Protein AF-A0A4U6T2M3-F1 (afdb_monomer_lite)

Structure (mmCIF, N/CA/C/O backbone):
data_AF-A0A4U6T2M3-F1
#
_entry.id   AF-A0A4U6T2M3-F1
#
loop_
_atom_site.group_PDB
_atom_site.id
_atom_site.type_symbol
_atom_site.label_atom_id
_atom_site.label_alt_id
_atom_site.label_comp_id
_atom_site.label_asym_id
_atom_site.label_entity_id
_atom_site.label_seq_id
_atom_site.pdbx_PDB_ins_code
_atom_site.Cartn_x
_atom_site.Cartn_y
_atom_site.Cartn_z
_atom_site.occupancy
_atom_site.B_iso_or_equiv
_atom_site.auth_seq_id
_atom_site.auth_comp_id
_atom_site.auth_asym_id
_atom_site.auth_atom_id
_atom_site.pdbx_PDB_model_num
ATOM 1 N N . MET A 1 1 ? -9.685 -10.833 -12.549 1.00 40.47 1 MET A N 1
ATOM 2 C CA . MET A 1 1 ? -8.258 -10.697 -12.905 1.00 40.47 1 MET A CA 1
ATOM 3 C C . MET A 1 1 ? -7.979 -9.212 -13.026 1.00 40.47 1 MET A C 1
ATOM 5 O O . MET A 1 1 ? -8.795 -8.509 -13.599 1.00 40.47 1 MET A O 1
ATOM 9 N N . SER A 1 2 ? -6.922 -8.743 -12.383 1.00 48.56 2 SER A N 1
ATOM 10 C CA . SER A 1 2 ? -6.549 -7.335 -12.241 1.00 48.56 2 SER A CA 1
ATOM 11 C C . SER A 1 2 ? -6.273 -6.637 -13.583 1.00 48.56 2 SER A C 1
ATOM 13 O O . SER A 1 2 ? -5.222 -6.877 -14.174 1.00 48.56 2 SER A O 1
ATOM 15 N N . SER A 1 3 ? -7.198 -5.787 -14.050 1.00 56.59 3 SER A N 1
ATOM 16 C CA . SER A 1 3 ? -7.168 -5.111 -15.367 1.00 56.59 3 SER A CA 1
ATOM 17 C C . SER A 1 3 ? -6.123 -3.997 -15.500 1.00 56.59 3 SER A C 1
ATOM 19 O O . SER A 1 3 ? -5.898 -3.485 -16.590 1.00 56.59 3 SER A O 1
ATOM 21 N N . TRP A 1 4 ? -5.439 -3.630 -14.415 1.00 56.41 4 TRP A N 1
ATOM 22 C CA . TRP A 1 4 ? -4.439 -2.556 -14.409 1.00 56.41 4 TRP A CA 1
ATOM 23 C C . TRP A 1 4 ? -3.148 -2.896 -15.161 1.00 56.41 4 TRP A C 1
ATOM 25 O O . TRP A 1 4 ? -2.352 -2.007 -15.431 1.00 56.41 4 TRP A O 1
ATOM 35 N N . ARG A 1 5 ? -2.933 -4.164 -15.536 1.00 57.94 5 ARG A N 1
ATOM 36 C CA . ARG A 1 5 ? -1.796 -4.539 -16.397 1.00 57.94 5 ARG A CA 1
ATOM 37 C C . ARG A 1 5 ? -1.965 -4.070 -17.845 1.00 57.94 5 ARG A C 1
ATOM 39 O O . ARG A 1 5 ? -0.964 -3.932 -18.541 1.00 57.94 5 ARG A O 1
ATOM 46 N N . ASP A 1 6 ? -3.204 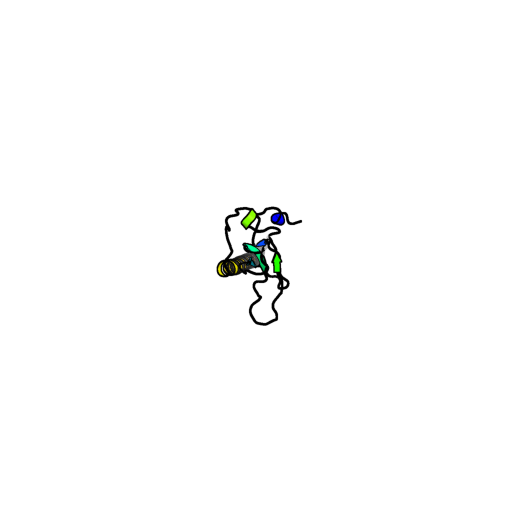-3.834 -18.278 1.00 57.38 6 ASP A N 1
ATOM 47 C CA . ASP A 1 6 ? -3.534 -3.461 -19.659 1.00 57.38 6 ASP A CA 1
ATOM 48 C C . ASP A 1 6 ? -3.666 -1.941 -19.840 1.00 57.38 6 ASP A C 1
ATOM 50 O O . ASP A 1 6 ? -3.455 -1.411 -20.933 1.00 57.38 6 ASP A O 1
ATOM 54 N N . GLU A 1 7 ? -3.943 -1.210 -18.759 1.00 56.66 7 GLU A N 1
ATOM 55 C CA . GLU A 1 7 ? -3.866 0.244 -18.750 1.00 56.66 7 GLU A CA 1
ATOM 56 C C . GLU A 1 7 ? -2.393 0.645 -18.644 1.00 56.66 7 GLU A C 1
ATOM 58 O O . GLU A 1 7 ? -1.784 0.573 -17.583 1.00 56.66 7 GLU A O 1
ATOM 63 N N . GLN A 1 8 ? -1.797 1.100 -19.747 1.00 53.00 8 GLN A N 1
ATOM 64 C CA . GLN A 1 8 ? -0.382 1.505 -19.804 1.00 53.00 8 GLN A CA 1
ATOM 65 C C . GLN A 1 8 ? -0.019 2.620 -18.789 1.00 53.00 8 GLN A C 1
ATOM 67 O O . GLN A 1 8 ? 1.152 2.794 -18.447 1.00 53.00 8 GLN A O 1
ATOM 72 N N . ASN A 1 9 ? -1.019 3.281 -18.190 1.00 57.19 9 ASN A N 1
ATOM 73 C CA . ASN A 1 9 ? -0.876 4.250 -17.095 1.00 57.19 9 ASN A CA 1
ATOM 74 C C . ASN A 1 9 ? -1.320 3.724 -15.709 1.00 57.19 9 ASN A C 1
ATOM 76 O O . ASN A 1 9 ? -1.130 4.415 -14.709 1.00 57.19 9 ASN A O 1
ATOM 80 N N . GLY A 1 10 ? -1.896 2.524 -15.628 1.00 64.94 10 GLY A N 1
ATOM 81 C CA . GLY A 1 10 ? -2.591 1.975 -14.465 1.00 64.94 10 GLY A CA 1
ATOM 82 C C . GLY A 1 10 ? -1.651 1.423 -13.400 1.00 64.94 10 GLY A C 1
ATOM 83 O O . GLY A 1 10 ? -1.554 0.217 -13.200 1.00 64.94 10 GLY A O 1
ATOM 84 N N . ILE A 1 11 ? -0.955 2.296 -12.670 1.00 73.56 11 ILE A N 1
ATOM 85 C CA . ILE A 1 11 ? -0.369 1.878 -11.390 1.00 73.56 11 ILE A CA 1
ATOM 86 C C . ILE A 1 11 ? -1.542 1.654 -10.429 1.00 73.56 11 ILE A C 1
ATOM 88 O O . ILE A 1 11 ? -2.247 2.622 -10.130 1.00 73.56 11 ILE A O 1
ATOM 92 N N . PRO A 1 12 ? -1.758 0.428 -9.914 1.00 75.88 12 PRO A N 1
ATOM 93 C CA . PRO A 1 12 ? -2.844 0.196 -8.979 1.00 75.88 12 PRO A CA 1
ATOM 94 C C . PRO A 1 12 ? -2.657 1.060 -7.724 1.00 75.88 12 PRO A C 1
ATOM 96 O O . PRO A 1 12 ? -1.516 1.289 -7.277 1.00 75.88 12 PRO A O 1
ATOM 99 N N . PRO A 1 13 ? -3.767 1.535 -7.132 1.00 77.94 13 PRO A N 1
ATOM 100 C CA . PRO A 1 13 ? -3.716 2.280 -5.888 1.00 77.94 13 PRO A CA 1
ATOM 101 C C . PRO A 1 13 ? -3.062 1.426 -4.797 1.00 77.94 13 PRO A C 1
ATOM 103 O O . PRO A 1 13 ? -3.036 0.197 -4.863 1.00 77.94 13 PRO A O 1
ATOM 106 N N . TRP A 1 14 ? -2.495 2.084 -3.784 1.00 78.56 14 TRP A N 1
ATOM 107 C CA . TRP A 1 14 ? -1.677 1.440 -2.750 1.00 78.56 14 TRP A CA 1
ATOM 108 C C . TRP A 1 14 ? -2.290 0.157 -2.166 1.00 78.56 14 TRP A C 1
ATOM 110 O O . TRP A 1 14 ? -1.616 -0.861 -2.044 1.00 78.56 14 TRP A O 1
ATOM 120 N N . ASN A 1 15 ? -3.577 0.212 -1.830 1.00 78.88 15 ASN A N 1
ATOM 121 C CA . ASN A 1 15 ? -4.355 -0.874 -1.239 1.00 78.88 15 ASN A CA 1
ATOM 122 C C . ASN A 1 15 ? -4.492 -2.109 -2.148 1.00 78.88 15 ASN A C 1
ATOM 124 O O . ASN A 1 15 ? -4.666 -3.210 -1.625 1.00 78.88 15 ASN A O 1
ATOM 128 N N . GLU A 1 16 ? -4.384 -1.938 -3.465 1.00 82.62 16 GLU A N 1
ATOM 129 C CA . GLU A 1 16 ? -4.533 -2.985 -4.486 1.00 82.62 16 GLU A CA 1
ATOM 130 C C . GLU A 1 16 ? -3.193 -3.522 -5.007 1.00 82.62 16 GLU A C 1
ATOM 132 O O . GLU A 1 16 ? -3.159 -4.447 -5.823 1.00 82.62 16 GLU A O 1
ATOM 137 N N . ARG A 1 17 ? -2.070 -2.972 -4.534 1.00 85.50 17 ARG A N 1
ATOM 138 C CA . ARG A 1 17 ? -0.738 -3.450 -4.916 1.00 85.50 17 ARG A CA 1
ATOM 139 C C . ARG A 1 17 ? -0.494 -4.886 -4.439 1.00 85.50 17 ARG A C 1
ATOM 141 O O . ARG A 1 17 ? -1.013 -5.284 -3.390 1.00 85.50 17 ARG A O 1
ATOM 148 N N . PRO A 1 18 ? 0.324 -5.669 -5.168 1.00 87.12 18 PRO A N 1
ATOM 149 C CA . PRO A 1 18 ? 0.659 -7.019 -4.746 1.00 87.12 18 PRO A CA 1
ATOM 150 C C . PRO A 1 18 ? 1.381 -6.992 -3.399 1.00 87.12 18 PRO A C 1
ATOM 152 O O . PRO A 1 18 ? 2.126 -6.059 -3.081 1.00 87.12 18 PRO A O 1
ATOM 155 N N . LYS A 1 19 ? 1.153 -8.032 -2.599 1.00 88.00 19 LYS A N 1
ATOM 156 C CA . LYS A 1 19 ? 1.867 -8.233 -1.341 1.00 88.00 19 LYS A CA 1
ATOM 157 C C . LYS A 1 19 ? 3.085 -9.107 -1.584 1.00 88.00 19 LYS A C 1
ATOM 159 O O . LYS A 1 19 ? 2.989 -10.133 -2.253 1.00 88.00 19 LYS A O 1
ATOM 164 N N . CYS A 1 20 ? 4.213 -8.716 -1.008 1.00 86.19 20 CYS A N 1
ATOM 165 C CA . CYS A 1 20 ? 5.403 -9.552 -0.993 1.00 86.19 20 CYS A CA 1
ATOM 166 C C . CYS A 1 20 ? 5.244 -10.727 -0.007 1.00 86.19 20 CYS A C 1
ATOM 168 O O . CYS A 1 20 ? 4.281 -10.794 0.761 1.00 86.19 20 CYS A O 1
ATOM 170 N N . HIS A 1 21 ? 6.232 -11.628 0.042 1.00 81.12 21 HIS A N 1
ATOM 171 C CA . HIS A 1 21 ? 6.244 -12.743 1.004 1.00 81.12 21 HIS A CA 1
ATOM 172 C C . HIS A 1 21 ? 6.281 -12.291 2.474 1.00 81.12 21 HIS A C 1
ATOM 174 O O . HIS A 1 21 ? 5.879 -13.048 3.351 1.00 81.12 21 HIS A O 1
ATOM 180 N N . CYS A 1 22 ? 6.709 -11.055 2.751 1.00 82.56 22 CYS A N 1
ATOM 181 C CA . CYS A 1 22 ? 6.661 -10.469 4.094 1.00 82.56 22 CYS A CA 1
ATOM 182 C C . CYS A 1 22 ? 5.267 -9.937 4.477 1.00 82.56 22 CYS A C 1
ATOM 184 O O . CYS A 1 22 ? 5.091 -9.443 5.584 1.00 82.56 22 CYS A O 1
ATOM 186 N N . GLY A 1 23 ? 4.282 -9.986 3.573 1.00 82.25 23 GLY A N 1
ATOM 187 C CA . GLY A 1 23 ? 2.921 -9.497 3.815 1.00 82.25 23 GLY A CA 1
ATOM 188 C C . GLY A 1 23 ? 2.734 -7.985 3.648 1.00 82.25 23 GLY A C 1
ATOM 189 O O . GLY A 1 23 ? 1.601 -7.507 3.747 1.00 82.25 23 GLY A O 1
ATOM 190 N N . PHE A 1 24 ? 3.803 -7.239 3.351 1.00 82.56 24 PHE A N 1
ATOM 191 C CA . PHE A 1 24 ? 3.740 -5.814 3.022 1.00 82.56 24 PHE A CA 1
ATOM 192 C C . PHE A 1 24 ? 3.329 -5.597 1.565 1.0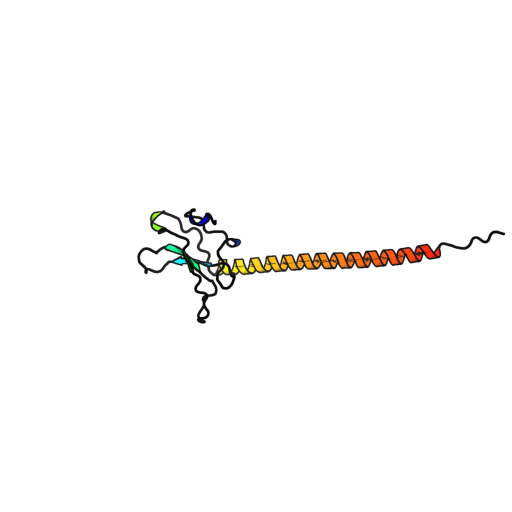0 82.56 24 PHE A C 1
ATOM 194 O O . PHE A 1 24 ? 3.690 -6.380 0.683 1.00 82.56 24 PHE A O 1
ATOM 201 N N . HIS A 1 25 ? 2.593 -4.514 1.311 1.00 85.81 25 HIS A N 1
ATOM 202 C CA . HIS A 1 25 ? 2.357 -4.031 -0.047 1.00 85.81 25 HIS A CA 1
ATOM 203 C C . HIS A 1 25 ? 3.686 -3.670 -0.705 1.00 85.81 25 HIS A C 1
ATOM 205 O O . HIS A 1 25 ? 4.572 -3.096 -0.077 1.00 85.81 25 HIS A O 1
ATOM 211 N N . ALA A 1 26 ? 3.843 -4.045 -1.967 1.00 86.12 26 ALA A N 1
ATOM 212 C CA . ALA A 1 26 ? 5.096 -3.835 -2.660 1.00 86.12 26 ALA A CA 1
ATOM 213 C C . ALA A 1 26 ? 5.305 -2.358 -3.033 1.00 86.12 26 ALA A C 1
ATOM 215 O O . ALA A 1 26 ? 4.378 -1.636 -3.422 1.00 86.12 26 ALA A O 1
ATOM 216 N N . TRP A 1 27 ? 6.555 -1.917 -2.923 1.00 84.00 27 TRP A N 1
ATOM 217 C CA . TRP A 1 27 ? 6.978 -0.569 -3.269 1.00 84.00 27 TRP A CA 1
ATOM 218 C C . TRP A 1 27 ? 7.208 -0.461 -4.777 1.00 84.00 27 TRP A C 1
ATOM 220 O O . TRP A 1 27 ? 7.810 -1.345 -5.385 1.00 84.00 27 TRP A O 1
ATOM 230 N N . LEU A 1 28 ? 6.706 0.615 -5.379 1.00 83.62 28 LEU A N 1
ATOM 231 C CA . LEU A 1 28 ? 6.896 0.929 -6.790 1.00 83.62 28 LEU A CA 1
ATOM 232 C C . LEU A 1 28 ? 8.279 1.549 -7.019 1.00 83.62 28 LEU A C 1
ATOM 234 O O . LEU A 1 28 ? 8.603 2.567 -6.411 1.00 83.62 28 LEU A O 1
ATOM 238 N N . GLN A 1 29 ? 9.047 0.994 -7.952 1.00 78.56 29 GLN A N 1
ATOM 239 C CA . GLN A 1 29 ? 10.322 1.549 -8.390 1.00 78.56 29 GLN A CA 1
ATOM 240 C C . GLN A 1 29 ? 10.430 1.545 -9.920 1.00 78.56 29 GLN A C 1
ATOM 242 O O . GLN A 1 29 ? 9.792 0.747 -10.607 1.00 78.56 29 GLN A O 1
ATOM 247 N N . VAL A 1 30 ? 11.244 2.456 -10.456 1.00 77.44 30 VAL A N 1
ATOM 248 C CA . VAL A 1 30 ? 11.657 2.451 -11.861 1.00 77.44 30 VAL A CA 1
ATOM 249 C C . VAL A 1 30 ? 13.048 1.861 -11.998 1.00 77.44 30 VAL A C 1
ATOM 251 O O . VAL A 1 30 ? 13.940 2.095 -11.184 1.00 77.44 30 VAL A O 1
ATOM 254 N N . TRP A 1 31 ? 13.220 1.066 -13.047 1.00 76.25 31 TRP A N 1
ATOM 255 C CA . TRP A 1 31 ? 14.505 0.536 -13.451 1.00 76.25 31 TRP A CA 1
ATOM 256 C C . TRP A 1 31 ? 15.328 1.636 -14.126 1.00 76.25 31 TRP A C 1
ATOM 258 O O . TRP A 1 31 ? 15.092 2.007 -15.280 1.00 76.25 31 TRP A O 1
ATOM 268 N N . GLU A 1 32 ? 16.282 2.180 -13.375 1.00 69.38 32 GLU A N 1
ATOM 269 C CA . GLU A 1 32 ? 17.211 3.221 -13.835 1.00 69.38 32 GLU A CA 1
ATOM 270 C C . GLU A 1 32 ? 18.499 2.634 -14.437 1.00 69.38 32 GLU A C 1
ATOM 272 O O . GLU A 1 32 ? 19.233 3.327 -15.149 1.00 69.38 32 GLU A O 1
ATOM 277 N N . ASP A 1 33 ? 18.760 1.346 -14.197 1.00 65.12 33 ASP A N 1
ATOM 278 C CA . ASP A 1 33 ? 19.990 0.687 -14.617 1.00 65.12 33 ASP A CA 1
ATOM 279 C C . ASP A 1 33 ? 20.071 0.484 -16.132 1.00 65.12 33 ASP A C 1
ATOM 281 O O . ASP A 1 33 ? 19.099 0.203 -16.839 1.00 65.12 33 ASP A O 1
ATOM 285 N N . ARG A 1 34 ? 21.304 0.573 -16.644 1.00 54.50 34 ARG A N 1
ATOM 286 C CA . ARG A 1 34 ? 21.615 0.442 -18.079 1.00 54.50 34 ARG A CA 1
ATOM 287 C C . ARG A 1 34 ? 21.618 -1.007 -18.580 1.00 54.50 34 ARG A C 1
ATOM 289 O O . ARG A 1 34 ? 21.806 -1.234 -19.778 1.00 54.50 34 ARG A O 1
ATOM 296 N N . VAL A 1 35 ? 21.457 -1.981 -17.684 1.00 56.31 35 VAL A N 1
ATOM 297 C CA . VAL A 1 35 ? 21.535 -3.418 -17.976 1.00 56.31 35 VAL A CA 1
ATOM 298 C C . VAL A 1 35 ? 20.374 -4.139 -17.283 1.00 56.31 35 VAL A C 1
ATOM 300 O O . VAL A 1 35 ? 20.132 -3.847 -16.120 1.00 56.31 35 VAL A O 1
ATOM 303 N N . PRO A 1 36 ? 19.674 -5.079 -17.949 1.00 55.66 36 PRO A N 1
ATOM 304 C CA . PRO A 1 36 ? 19.810 -5.431 -19.362 1.00 55.66 36 PRO A CA 1
ATOM 305 C C . PRO A 1 36 ? 19.350 -4.287 -20.280 1.00 55.66 36 PRO A C 1
ATOM 307 O O . PRO A 1 36 ? 18.385 -3.576 -19.996 1.00 55.66 36 PRO A O 1
ATOM 310 N N . ARG A 1 37 ? 20.083 -4.093 -21.386 1.00 59.16 37 ARG A N 1
ATOM 311 C CA . ARG A 1 37 ? 19.781 -3.066 -22.394 1.00 59.16 37 ARG A CA 1
ATOM 312 C C . ARG A 1 37 ? 18.340 -3.243 -22.892 1.00 59.16 37 ARG A C 1
ATOM 314 O O . ARG A 1 37 ? 17.938 -4.362 -23.192 1.00 59.16 37 ARG A O 1
ATOM 321 N N . GLY A 1 38 ? 17.583 -2.149 -22.962 1.00 59.81 38 GLY A N 1
ATOM 322 C CA . GLY A 1 38 ? 16.186 -2.147 -23.420 1.00 59.81 38 GLY A CA 1
ATOM 323 C C . GLY A 1 38 ? 15.122 -2.173 -22.317 1.00 59.81 38 GLY A C 1
ATOM 324 O O . GLY A 1 38 ? 13.945 -2.110 -22.641 1.00 59.81 38 GLY A O 1
ATOM 325 N N . LYS A 1 39 ? 15.508 -2.221 -21.029 1.00 60.28 39 LYS A N 1
ATOM 326 C CA . LYS A 1 39 ? 14.575 -2.113 -19.883 1.00 60.28 39 LYS A CA 1
ATOM 327 C C . LYS A 1 39 ? 14.635 -0.790 -19.119 1.00 60.28 39 LYS A C 1
ATOM 329 O O . LYS A 1 39 ? 14.080 -0.667 -18.027 1.00 60.28 39 LYS A O 1
ATOM 334 N N . LYS A 1 40 ? 15.315 0.210 -19.675 1.00 63.47 40 LYS A N 1
ATOM 335 C CA . LYS A 1 40 ? 15.363 1.545 -19.079 1.00 63.47 40 LYS A CA 1
ATOM 336 C C . LYS A 1 40 ? 13.935 2.086 -18.961 1.00 63.47 40 LYS A C 1
ATOM 338 O O . LYS A 1 40 ? 13.143 1.929 -19.885 1.00 63.47 40 LYS A O 1
ATOM 343 N N . ALA A 1 41 ? 13.621 2.687 -17.817 1.00 69.44 41 ALA A N 1
ATOM 344 C CA . ALA A 1 41 ? 12.305 3.238 -17.502 1.00 69.44 41 ALA A CA 1
ATOM 345 C C . ALA A 1 41 ? 11.172 2.214 -17.277 1.00 69.44 41 ALA A C 1
ATOM 347 O O . ALA A 1 41 ? 10.033 2.627 -17.106 1.00 69.44 41 ALA A O 1
ATOM 348 N N . TYR A 1 42 ? 11.439 0.906 -17.199 1.00 77.06 42 TYR A N 1
ATOM 349 C CA . TYR A 1 42 ? 10.398 -0.047 -16.793 1.00 77.06 42 TYR A CA 1
ATOM 350 C C . TYR A 1 42 ? 10.069 0.098 -15.305 1.00 77.06 42 TYR A C 1
ATOM 352 O O . TYR A 1 42 ? 10.962 0.179 -14.460 1.00 77.06 42 TYR A O 1
ATOM 360 N N . ARG A 1 43 ? 8.783 0.060 -14.974 1.00 80.50 43 ARG A N 1
ATOM 361 C CA . ARG A 1 43 ? 8.270 0.050 -13.606 1.00 80.50 43 ARG A CA 1
ATOM 362 C C . ARG A 1 43 ? 8.176 -1.376 -13.082 1.00 80.50 43 ARG A C 1
ATOM 364 O O . ARG A 1 43 ? 7.764 -2.303 -13.788 1.00 80.50 43 ARG A O 1
ATOM 371 N N . TYR A 1 44 ? 8.5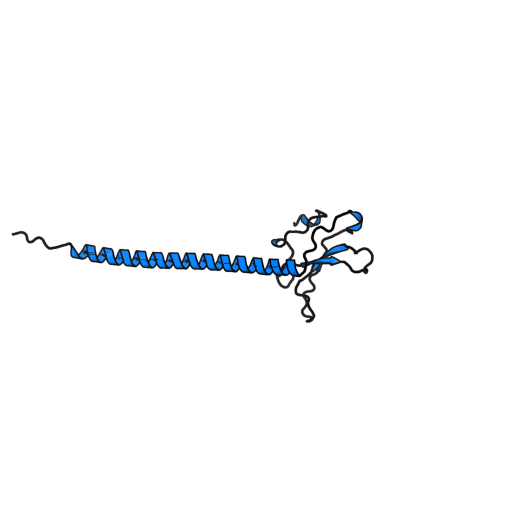13 -1.543 -11.814 1.00 81.19 44 TYR A N 1
ATOM 372 C CA . TYR A 1 44 ? 8.384 -2.807 -11.110 1.00 81.19 44 TYR A CA 1
ATOM 373 C C . TYR A 1 44 ? 8.011 -2.588 -9.647 1.00 81.19 44 TYR A C 1
ATOM 375 O O . TYR A 1 44 ? 8.265 -1.540 -9.053 1.00 81.19 44 TYR A O 1
ATOM 383 N N . PHE A 1 45 ? 7.399 -3.607 -9.066 1.00 86.50 45 PHE A N 1
ATOM 384 C CA . PHE A 1 45 ? 7.171 -3.720 -7.641 1.00 86.50 45 PHE A CA 1
ATOM 385 C C . PHE A 1 45 ? 8.338 -4.445 -6.984 1.00 86.50 45 PHE A C 1
ATOM 387 O O . PHE A 1 45 ? 8.799 -5.455 -7.512 1.00 86.50 45 PHE A O 1
ATOM 394 N N . LYS A 1 46 ? 8.779 -3.978 -5.815 1.00 84.81 46 LYS A N 1
ATOM 395 C CA . LYS A 1 46 ? 9.758 -4.677 -4.976 1.00 84.81 46 LYS A CA 1
ATOM 396 C C . LYS A 1 46 ? 9.352 -4.713 -3.512 1.00 84.81 46 LYS A C 1
ATOM 398 O O . LYS A 1 46 ? 8.593 -3.864 -3.042 1.00 84.81 46 LYS A O 1
ATOM 403 N N . CYS A 1 47 ? 9.878 -5.680 -2.766 1.00 84.38 47 CYS A N 1
ATOM 404 C CA . CYS A 1 47 ? 9.715 -5.673 -1.317 1.00 84.38 47 CYS A CA 1
ATOM 405 C C . CYS A 1 47 ? 10.446 -4.460 -0.692 1.00 84.38 47 CYS A C 1
ATOM 407 O O . CYS A 1 47 ? 11.614 -4.226 -1.010 1.00 84.38 47 CYS A O 1
ATOM 409 N N . PRO A 1 48 ? 9.793 -3.695 0.204 1.00 77.62 48 PRO A N 1
ATOM 410 C CA . PRO A 1 48 ? 10.411 -2.562 0.903 1.00 77.62 48 PRO A CA 1
ATOM 411 C C . PRO A 1 48 ? 11.467 -2.980 1.941 1.00 77.62 48 PRO A C 1
ATOM 413 O O . PRO A 1 48 ? 12.246 -2.144 2.376 1.00 77.62 48 PRO A O 1
ATOM 416 N N . THR A 1 49 ? 11.474 -4.247 2.366 1.00 70.75 49 THR A N 1
ATOM 417 C CA . THR A 1 49 ? 12.305 -4.774 3.468 1.00 70.75 49 THR A CA 1
ATOM 418 C C . THR A 1 49 ? 13.577 -5.474 2.968 1.00 70.75 49 THR A C 1
ATOM 420 O O . THR A 1 49 ? 14.214 -6.221 3.703 1.00 70.75 49 THR A O 1
ATOM 423 N N . ILE A 1 50 ? 13.935 -5.279 1.696 1.00 64.38 50 ILE A N 1
ATOM 424 C CA . ILE A 1 50 ? 15.247 -5.657 1.156 1.00 64.38 50 ILE A CA 1
ATOM 425 C C . ILE A 1 50 ? 16.227 -4.558 1.592 1.00 64.38 50 ILE A C 1
ATOM 427 O O . ILE A 1 50 ? 16.483 -3.640 0.823 1.00 64.38 50 ILE A O 1
ATOM 431 N N . ASP A 1 51 ? 16.714 -4.608 2.829 1.00 55.12 51 ASP A N 1
ATOM 432 C CA . ASP A 1 51 ? 17.933 -3.896 3.238 1.00 55.12 51 ASP A CA 1
ATOM 433 C C . ASP A 1 51 ? 18.886 -4.922 3.887 1.00 55.12 51 ASP A C 1
ATOM 435 O O . ASP A 1 51 ? 18.459 -5.721 4.722 1.00 55.12 51 ASP A O 1
ATOM 439 N N . ASP A 1 52 ? 20.123 -4.933 3.376 1.00 51.88 52 ASP A N 1
ATOM 440 C CA . ASP A 1 52 ? 21.430 -5.505 3.778 1.00 51.88 52 ASP A CA 1
ATOM 441 C C . ASP A 1 52 ? 21.596 -6.842 4.547 1.00 51.88 52 ASP A C 1
ATOM 443 O O . ASP A 1 52 ? 22.665 -7.445 4.460 1.00 51.88 52 ASP A O 1
ATOM 447 N N . ASP A 1 53 ? 20.589 -7.405 5.216 1.00 54.69 53 ASP A N 1
ATOM 448 C CA . ASP A 1 53 ? 20.790 -8.526 6.160 1.00 54.69 53 ASP A CA 1
ATOM 449 C C . ASP A 1 53 ? 20.593 -9.941 5.570 1.00 54.69 53 ASP A C 1
ATOM 451 O O . ASP A 1 53 ? 20.372 -10.911 6.299 1.00 54.69 53 ASP A O 1
ATOM 455 N N . PHE A 1 54 ? 20.648 -10.108 4.242 1.00 51.16 54 PHE A N 1
ATOM 456 C CA . PHE A 1 54 ? 20.556 -11.406 3.532 1.00 51.16 54 PHE A CA 1
ATOM 457 C C . PHE A 1 54 ? 19.324 -12.295 3.852 1.00 51.16 54 PHE A C 1
ATOM 459 O O . PHE A 1 54 ? 19.185 -13.384 3.297 1.00 51.16 54 PHE A O 1
ATOM 466 N N . LYS A 1 55 ? 18.359 -11.818 4.651 1.00 55.84 55 LYS A N 1
ATOM 467 C CA . LYS A 1 55 ? 16.998 -12.382 4.807 1.00 55.84 55 LYS A CA 1
ATOM 468 C C . LYS A 1 55 ? 15.982 -11.703 3.883 1.00 55.84 55 LYS A C 1
ATOM 470 O O . LYS A 1 55 ? 14.784 -11.661 4.160 1.00 55.84 55 LYS A O 1
ATOM 475 N N . ALA A 1 56 ? 16.486 -11.126 2.799 1.00 64.12 56 ALA A N 1
ATOM 476 C CA . ALA A 1 56 ? 15.760 -10.221 1.937 1.00 64.12 56 ALA A CA 1
ATOM 477 C C . ALA A 1 56 ? 14.731 -10.971 1.086 1.00 64.12 56 ALA A C 1
ATOM 479 O O . ALA A 1 56 ? 15.053 -11.854 0.293 1.00 64.12 56 ALA A O 1
ATOM 480 N N . CYS A 1 57 ? 13.466 -10.595 1.241 1.00 74.75 57 CYS A N 1
ATOM 481 C CA . CYS A 1 57 ? 12.395 -11.058 0.375 1.00 74.75 57 CYS A CA 1
ATOM 482 C C . CYS A 1 57 ? 12.698 -10.666 -1.073 1.00 74.75 57 CYS A C 1
ATOM 484 O O . CYS A 1 57 ? 12.638 -9.493 -1.415 1.00 74.75 57 CYS A O 1
ATOM 486 N N . THR A 1 58 ? 12.957 -11.639 -1.941 1.00 78.62 58 THR A N 1
ATOM 487 C CA . THR A 1 58 ? 13.299 -11.415 -3.355 1.00 78.62 58 THR A CA 1
ATOM 488 C C . THR A 1 58 ? 12.086 -11.083 -4.225 1.00 78.62 58 THR A C 1
ATOM 490 O O . THR A 1 58 ? 12.111 -11.294 -5.436 1.00 78.62 58 THR A O 1
ATOM 493 N N . PHE A 1 59 ? 10.992 -10.617 -3.616 1.00 84.12 59 PHE A N 1
ATOM 494 C CA . PHE A 1 59 ? 9.789 -10.269 -4.353 1.00 84.12 59 PHE A CA 1
ATOM 495 C C . PHE A 1 59 ? 10.097 -9.102 -5.287 1.00 84.12 59 PHE A C 1
ATOM 497 O O . PHE A 1 59 ? 10.411 -7.995 -4.836 1.00 84.12 59 PHE A O 1
ATOM 504 N N . MET A 1 60 ? 9.983 -9.379 -6.580 1.00 84.12 60 MET A N 1
ATOM 505 C CA . MET A 1 60 ? 10.101 -8.420 -7.658 1.00 84.12 60 MET A CA 1
ATOM 506 C C . MET A 1 60 ? 9.088 -8.788 -8.736 1.00 84.12 60 MET A C 1
ATOM 508 O O . MET A 1 60 ? 9.037 -9.939 -9.168 1.00 84.12 60 MET A O 1
ATOM 512 N N . GLU A 1 61 ? 8.294 -7.822 -9.181 1.00 85.19 61 GLU A N 1
ATOM 513 C CA . GLU A 1 61 ? 7.290 -8.051 -10.214 1.00 85.19 61 GLU A CA 1
ATOM 514 C C . GLU A 1 61 ? 7.250 -6.885 -11.198 1.00 85.19 61 GLU A C 1
ATOM 516 O O . GLU A 1 61 ? 7.033 -5.739 -10.810 1.00 85.19 61 GLU A O 1
ATOM 521 N N . TRP A 1 62 ? 7.462 -7.173 -12.482 1.00 83.88 62 TRP A N 1
ATOM 522 C CA . TRP A 1 62 ? 7.382 -6.165 -13.535 1.00 83.88 62 TRP A CA 1
ATOM 523 C C . TRP A 1 62 ? 5.933 -5.730 -13.754 1.00 83.88 62 TRP A C 1
ATOM 525 O O . TRP A 1 62 ? 5.025 -6.560 -13.825 1.00 83.88 62 TRP A O 1
ATOM 535 N N . ILE A 1 63 ? 5.735 -4.421 -13.869 1.00 79.69 63 ILE A N 1
ATOM 536 C CA . ILE A 1 63 ? 4.436 -3.817 -14.179 1.00 79.69 63 ILE A CA 1
ATOM 537 C C . ILE A 1 63 ? 4.309 -3.680 -15.691 1.00 79.69 63 ILE A C 1
ATOM 539 O O . ILE A 1 63 ? 3.311 -4.091 -16.276 1.00 79.69 63 ILE A O 1
ATOM 543 N N . ASP A 1 64 ? 5.354 -3.144 -16.316 1.00 74.25 64 ASP A N 1
ATOM 544 C CA . ASP A 1 64 ? 5.352 -2.854 -17.740 1.00 74.25 64 ASP A CA 1
ATOM 545 C C . ASP A 1 64 ? 5.735 -4.089 -18.559 1.00 74.25 64 ASP A C 1
ATOM 547 O O . ASP A 1 64 ? 6.723 -4.775 -18.285 1.00 74.25 64 ASP A O 1
ATOM 551 N N . THR A 1 65 ? 4.961 -4.349 -19.612 1.00 67.50 65 THR A N 1
ATOM 552 C CA . THR A 1 65 ? 5.274 -5.364 -20.629 1.00 67.50 65 THR A CA 1
ATOM 553 C C . THR A 1 65 ? 6.064 -4.780 -21.810 1.00 67.50 65 THR A C 1
ATOM 555 O O . THR A 1 65 ? 6.647 -5.541 -22.583 1.00 67.50 65 THR A O 1
ATOM 558 N N . ARG A 1 66 ? 6.141 -3.442 -21.935 1.00 61.50 66 ARG A N 1
ATOM 559 C CA . ARG A 1 66 ? 6.833 -2.688 -23.003 1.00 61.50 66 ARG A CA 1
ATOM 560 C C . ARG A 1 66 ? 7.566 -1.450 -22.450 1.00 61.50 66 ARG A C 1
ATOM 562 O O . ARG A 1 66 ? 7.164 -0.960 -21.397 1.00 61.50 66 ARG A O 1
ATOM 569 N N . PRO A 1 67 ? 8.611 -0.934 -23.127 1.00 59.44 67 PRO A N 1
ATOM 570 C CA . PRO A 1 67 ? 9.373 0.217 -22.647 1.00 59.44 67 PRO A CA 1
ATOM 571 C C . PRO A 1 67 ? 8.540 1.497 -22.690 1.00 59.44 67 PRO A C 1
ATOM 573 O O . PRO A 1 67 ? 7.889 1.779 -23.693 1.00 59.44 67 PRO A O 1
ATOM 576 N N . LEU A 1 68 ? 8.620 2.322 -21.640 1.00 60.00 68 LEU A N 1
ATOM 577 C CA . LEU A 1 68 ? 7.909 3.610 -21.587 1.00 60.00 68 LEU A CA 1
ATOM 578 C C . LEU A 1 68 ? 8.352 4.595 -22.690 1.00 60.00 68 LEU A C 1
ATOM 580 O O . LEU A 1 68 ? 7.575 5.471 -23.068 1.00 60.00 68 LEU A O 1
ATOM 584 N N . GLU A 1 69 ? 9.567 4.433 -23.232 1.00 55.91 69 GLU A N 1
ATOM 585 C CA . GLU A 1 69 ? 10.104 5.246 -24.339 1.00 55.91 69 GLU A CA 1
ATOM 586 C C . GLU A 1 69 ? 9.271 5.121 -25.632 1.00 55.91 69 GLU A C 1
ATOM 588 O O . GLU A 1 69 ? 9.201 6.083 -26.393 1.00 55.91 69 GLU A O 1
ATOM 593 N N . GLU A 1 70 ? 8.580 3.997 -25.865 1.00 52.47 70 GLU A N 1
ATOM 594 C CA . GLU A 1 70 ? 7.721 3.805 -27.049 1.00 52.47 70 GLU A CA 1
ATOM 595 C C . GLU A 1 70 ? 6.362 4.515 -26.942 1.00 52.47 70 GLU A C 1
ATOM 597 O O . GLU A 1 70 ? 5.693 4.721 -27.954 1.00 52.47 70 GLU A O 1
ATOM 602 N N . VAL A 1 71 ? 5.933 4.884 -25.732 1.00 53.53 71 VAL A N 1
ATOM 603 C CA . VAL A 1 71 ? 4.538 5.273 -25.459 1.00 53.53 71 VAL A CA 1
ATOM 604 C C . VAL A 1 71 ? 4.400 6.764 -25.114 1.00 53.53 71 VAL A C 1
ATOM 606 O O . VAL A 1 71 ? 3.292 7.279 -25.000 1.00 53.53 71 VAL A O 1
ATOM 609 N N . GLY A 1 72 ? 5.511 7.500 -24.971 1.00 50.50 72 GLY A N 1
ATOM 610 C CA . GLY A 1 72 ? 5.476 8.938 -24.663 1.00 50.50 72 GLY A CA 1
ATOM 611 C C . GLY A 1 72 ? 4.814 9.258 -23.314 1.00 50.50 72 GLY A C 1
ATOM 612 O O . GLY A 1 72 ? 4.301 10.360 -23.117 1.00 50.50 72 GLY A O 1
ATOM 613 N N . ILE A 1 73 ? 4.795 8.293 -22.390 1.00 55.94 73 ILE A N 1
ATOM 614 C CA . ILE A 1 73 ? 4.159 8.439 -21.080 1.00 55.94 73 ILE A CA 1
ATOM 615 C C . ILE A 1 73 ? 5.027 9.344 -20.208 1.00 55.94 73 ILE A C 1
ATOM 617 O O . ILE A 1 73 ? 6.184 9.043 -19.912 1.00 55.94 73 ILE A O 1
ATOM 621 N N . ILE A 1 74 ? 4.443 10.451 -19.752 1.00 52.28 74 ILE A N 1
ATOM 622 C CA . ILE A 1 74 ? 5.020 11.269 -18.687 1.00 52.28 74 ILE A CA 1
ATOM 623 C C . ILE A 1 74 ? 5.044 10.394 -17.425 1.00 52.28 74 ILE A C 1
ATOM 625 O O . ILE A 1 74 ? 4.007 9.871 -17.019 1.00 52.28 74 ILE A O 1
ATOM 629 N N . LEU A 1 75 ? 6.220 10.223 -16.813 1.00 53.78 75 LEU A N 1
ATOM 630 C CA . LEU A 1 75 ? 6.427 9.540 -15.528 1.00 53.78 75 LEU A CA 1
ATOM 631 C C . LEU A 1 75 ? 5.691 10.295 -14.406 1.00 53.78 75 LEU A C 1
ATOM 633 O O . LEU A 1 75 ? 6.293 11.021 -13.618 1.00 53.78 75 LEU A O 1
ATOM 637 N N . VAL A 1 76 ? 4.367 10.180 -14.349 1.00 51.97 76 VAL A N 1
ATOM 638 C CA . VAL A 1 76 ? 3.562 10.855 -13.337 1.00 51.97 76 VAL A CA 1
ATOM 639 C C . VAL A 1 76 ? 3.503 9.949 -12.108 1.00 51.97 76 VAL A C 1
ATOM 641 O O . VAL A 1 76 ? 2.749 8.985 -12.036 1.00 51.97 76 VAL A O 1
ATOM 644 N N . VAL A 1 77 ? 4.341 10.322 -11.139 1.00 55.66 77 VAL A N 1
ATOM 645 C CA . VAL A 1 77 ? 4.408 9.876 -9.738 1.00 55.66 77 VAL A CA 1
ATOM 646 C C . VAL A 1 77 ? 5.144 8.560 -9.484 1.00 55.66 77 VAL A C 1
ATOM 648 O O . VAL A 1 77 ? 4.562 7.510 -9.210 1.00 55.66 77 VAL A O 1
ATOM 651 N N . LEU A 1 78 ? 6.472 8.667 -9.431 1.00 62.88 78 LEU A N 1
ATOM 652 C CA . LEU A 1 78 ? 7.270 7.758 -8.616 1.00 62.88 78 LEU A CA 1
ATOM 653 C C . LEU A 1 78 ? 7.007 8.072 -7.146 1.00 62.88 78 LEU A C 1
ATOM 655 O O . LEU A 1 78 ? 7.267 9.179 -6.679 1.00 62.88 78 LEU A O 1
ATOM 659 N N . GLU A 1 79 ? 6.465 7.098 -6.423 1.00 68.12 79 GLU A N 1
ATOM 660 C CA . GLU A 1 79 ? 6.368 7.178 -4.972 1.00 68.12 79 GLU A CA 1
ATOM 661 C C . GLU A 1 79 ? 7.775 7.116 -4.373 1.00 68.12 79 GLU A C 1
ATOM 663 O O . GLU A 1 79 ? 8.457 6.092 -4.466 1.00 68.12 79 GLU A O 1
ATOM 668 N N . THR A 1 80 ? 8.208 8.197 -3.730 1.00 71.88 80 THR A N 1
ATOM 669 C CA . THR A 1 80 ? 9.485 8.199 -3.012 1.00 71.88 80 THR A CA 1
ATOM 670 C C . THR A 1 80 ? 9.421 7.271 -1.794 1.00 71.88 80 THR A C 1
ATOM 672 O O . THR A 1 80 ? 8.347 7.027 -1.240 1.00 71.88 80 THR A O 1
ATOM 675 N N . LYS A 1 81 ? 10.581 6.795 -1.316 1.00 73.25 81 LYS A N 1
ATOM 676 C CA . LYS A 1 81 ? 10.681 5.991 -0.080 1.00 73.25 81 LYS A CA 1
ATOM 677 C C . LYS A 1 81 ? 9.939 6.674 1.086 1.00 73.25 81 LYS A C 1
ATOM 679 O O . LYS A 1 81 ? 9.195 6.025 1.811 1.00 73.25 81 LYS A O 1
ATOM 684 N N . ALA A 1 82 ? 10.055 7.999 1.206 1.00 76.00 82 ALA A N 1
ATOM 685 C CA . ALA A 1 82 ? 9.353 8.789 2.220 1.00 76.00 82 ALA A CA 1
ATOM 686 C C . ALA A 1 82 ? 7.821 8.775 2.054 1.00 76.00 82 ALA A C 1
ATOM 688 O O . ALA A 1 82 ? 7.099 8.619 3.033 1.00 76.00 82 ALA A O 1
ATOM 689 N N . GLN A 1 83 ? 7.313 8.891 0.823 1.00 79.88 83 GLN A N 1
ATOM 690 C CA . GLN A 1 83 ? 5.873 8.812 0.553 1.00 79.88 83 GLN A CA 1
ATOM 691 C C . GLN A 1 83 ? 5.303 7.416 0.853 1.00 79.88 83 GLN A C 1
ATOM 693 O O . GLN A 1 83 ? 4.187 7.316 1.360 1.00 79.88 83 GLN A O 1
ATOM 698 N N . TYR A 1 84 ? 6.081 6.360 0.582 1.00 82.25 84 TYR A N 1
ATOM 699 C CA . TYR A 1 84 ? 5.747 4.973 0.923 1.00 82.25 84 TYR A CA 1
ATOM 700 C C . TYR A 1 84 ? 5.582 4.793 2.437 1.00 82.25 84 TYR A C 1
ATOM 702 O O . TYR A 1 84 ? 4.530 4.347 2.900 1.00 82.25 84 TYR A O 1
ATOM 710 N N . TYR A 1 85 ? 6.590 5.180 3.225 1.00 81.06 85 TYR A N 1
ATOM 711 C CA . TYR A 1 85 ? 6.523 5.017 4.680 1.00 81.06 85 TYR A CA 1
ATOM 712 C C . TYR A 1 85 ? 5.484 5.935 5.326 1.00 81.06 85 TYR A C 1
ATOM 714 O O . TYR A 1 85 ? 4.730 5.465 6.172 1.00 81.06 85 TYR A O 1
ATOM 722 N N . GLY A 1 86 ? 5.330 7.173 4.848 1.00 84.19 86 GLY A N 1
ATOM 723 C CA . GLY A 1 86 ? 4.280 8.070 5.339 1.00 84.19 86 GLY A CA 1
ATOM 724 C C . GLY A 1 86 ? 2.866 7.507 5.135 1.00 84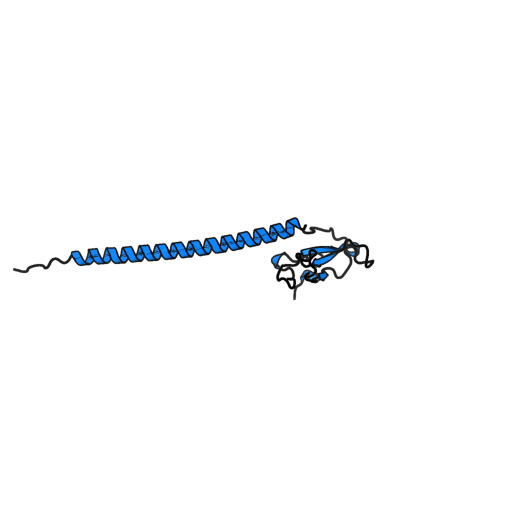.19 86 GLY A C 1
ATOM 725 O O . GLY A 1 86 ? 1.999 7.672 5.991 1.00 84.19 86 GLY A O 1
ATOM 726 N N . ARG A 1 87 ? 2.619 6.770 4.040 1.00 82.62 87 ARG A N 1
ATOM 727 C CA . ARG A 1 87 ? 1.345 6.056 3.837 1.00 82.62 87 ARG A CA 1
ATOM 728 C C . ARG A 1 87 ? 1.161 4.869 4.775 1.00 82.62 87 ARG A C 1
ATOM 730 O O . ARG A 1 87 ? 0.036 4.618 5.206 1.00 82.62 87 ARG A O 1
ATOM 737 N N . LEU A 1 88 ? 2.229 4.130 5.070 1.00 80.94 88 LEU A N 1
ATOM 738 C CA . LEU A 1 88 ? 2.174 3.032 6.035 1.00 80.94 88 LEU A CA 1
ATOM 739 C C . LEU A 1 88 ? 1.831 3.531 7.437 1.00 80.94 88 LEU A C 1
ATOM 741 O O . LEU A 1 88 ? 0.962 2.943 8.074 1.00 80.94 88 LEU A O 1
ATOM 745 N N . GLU A 1 89 ? 2.480 4.605 7.882 1.00 84.44 89 GLU A N 1
ATOM 746 C CA . GLU A 1 89 ? 2.240 5.230 9.186 1.00 84.44 89 GLU A CA 1
ATOM 747 C C . GLU A 1 89 ? 0.803 5.751 9.282 1.00 84.44 89 GLU A C 1
ATOM 749 O O . GLU A 1 89 ? 0.051 5.319 10.152 1.00 84.44 89 GLU A O 1
ATOM 754 N N . ALA A 1 90 ? 0.350 6.539 8.300 1.00 84.25 90 ALA A N 1
ATOM 755 C CA . ALA A 1 90 ? -1.027 7.033 8.273 1.00 84.25 90 ALA A CA 1
ATOM 756 C C . ALA A 1 90 ? -2.068 5.894 8.286 1.00 84.25 90 ALA A C 1
ATOM 758 O O . ALA A 1 90 ? -3.111 5.989 8.932 1.00 84.25 90 ALA A O 1
ATOM 759 N N . ALA A 1 91 ? -1.796 4.780 7.595 1.00 82.69 91 ALA A N 1
ATOM 760 C CA . ALA A 1 91 ? -2.678 3.616 7.608 1.00 82.69 91 ALA A CA 1
ATOM 761 C C . ALA A 1 91 ? -2.689 2.877 8.959 1.00 82.69 91 ALA A C 1
ATOM 763 O O . ALA A 1 91 ? -3.671 2.196 9.267 1.00 82.69 91 ALA A O 1
ATOM 764 N N . GLN A 1 92 ? -1.614 2.960 9.746 1.00 84.00 92 GLN A N 1
ATOM 765 C CA . GLN A 1 92 ? -1.569 2.440 11.113 1.00 84.00 92 GLN A CA 1
ATOM 766 C C . GLN A 1 92 ? -2.340 3.357 12.062 1.00 84.00 92 GLN A C 1
ATOM 768 O O . GLN A 1 92 ? -3.200 2.860 12.787 1.00 84.00 92 GLN A O 1
ATOM 773 N N . ASP A 1 93 ? -2.135 4.669 11.971 1.00 89.06 93 ASP A N 1
ATOM 774 C CA . ASP A 1 93 ? -2.829 5.659 12.800 1.00 89.06 93 ASP A CA 1
ATOM 775 C C . ASP A 1 93 ? -4.348 5.564 12.645 1.00 89.06 93 ASP A C 1
ATOM 777 O O . ASP A 1 93 ? -5.074 5.486 13.634 1.00 89.06 93 ASP A O 1
ATOM 781 N N . VAL A 1 94 ? -4.846 5.450 11.407 1.00 88.19 94 VAL A N 1
ATOM 782 C CA . VAL A 1 94 ? -6.284 5.273 11.141 1.00 88.19 94 VAL A CA 1
ATOM 783 C C . VAL A 1 94 ? -6.825 3.984 11.770 1.00 88.19 94 VAL A C 1
ATOM 785 O O . VAL A 1 94 ? -7.945 3.962 12.285 1.00 88.19 94 VAL A O 1
ATOM 788 N N . LYS A 1 95 ? -6.051 2.890 11.748 1.00 88.06 95 LYS A N 1
ATOM 789 C CA . LYS A 1 95 ? -6.462 1.620 12.371 1.00 88.06 95 LYS A CA 1
ATOM 790 C C . LYS A 1 95 ? -6.507 1.730 13.888 1.00 88.06 95 LYS A C 1
ATOM 792 O O . LYS A 1 95 ? -7.446 1.215 14.493 1.00 88.06 95 LYS A O 1
ATOM 797 N N . GLU A 1 96 ? -5.513 2.368 14.492 1.00 91.94 96 GLU A N 1
ATOM 798 C CA . GLU A 1 96 ? -5.469 2.575 15.938 1.00 91.94 96 GLU A CA 1
ATOM 799 C C . GLU A 1 96 ? -6.574 3.529 16.394 1.00 91.94 96 GLU A C 1
ATOM 801 O O . GLU A 1 96 ? -7.273 3.234 17.362 1.00 91.94 96 GLU A O 1
ATOM 806 N N . GLU A 1 97 ? -6.845 4.597 15.645 1.00 92.88 97 GLU A N 1
ATOM 807 C CA . GLU A 1 97 ? -7.957 5.499 15.932 1.00 92.88 97 GLU A CA 1
ATOM 808 C C . GLU A 1 97 ? -9.309 4.779 15.831 1.00 92.88 97 GLU A C 1
ATOM 810 O O . GLU A 1 97 ? -10.164 4.925 16.710 1.00 92.88 97 GLU A O 1
ATOM 815 N N . PHE A 1 98 ? -9.510 3.955 14.798 1.00 93.25 98 PHE A N 1
ATOM 816 C CA . PHE A 1 98 ? -10.729 3.162 14.657 1.00 93.25 98 PHE A CA 1
ATOM 817 C C . PHE A 1 98 ? -10.926 2.207 15.843 1.00 93.25 98 PHE A C 1
ATOM 819 O O . PHE A 1 98 ? -12.010 2.165 16.431 1.00 93.25 98 PHE A O 1
ATOM 826 N N . LYS A 1 99 ? -9.872 1.484 16.243 1.00 95.12 99 LYS A N 1
ATOM 827 C CA . LYS A 1 99 ? -9.896 0.614 17.428 1.00 95.12 99 LYS A CA 1
ATOM 828 C C . LYS A 1 99 ? -10.199 1.404 18.701 1.00 95.12 99 LYS A C 1
ATOM 830 O O . LYS A 1 99 ? -11.033 0.975 19.496 1.00 95.12 99 LYS A O 1
ATOM 835 N N . ALA A 1 100 ? -9.567 2.563 18.885 1.00 94.69 100 ALA A N 1
ATOM 836 C CA . ALA A 1 100 ? -9.779 3.417 20.049 1.00 94.69 100 ALA A CA 1
ATOM 837 C C . ALA A 1 100 ? -11.230 3.910 20.128 1.00 94.69 100 ALA A C 1
ATOM 839 O O . ALA A 1 100 ? -11.856 3.828 21.186 1.00 94.69 100 ALA A O 1
ATOM 840 N N . ARG A 1 101 ? -11.807 4.353 19.003 1.00 96.44 101 ARG A N 1
ATOM 841 C CA . ARG A 1 101 ? -13.221 4.751 18.922 1.00 96.44 101 ARG A CA 1
ATOM 842 C C . ARG A 1 101 ? -14.155 3.585 19.247 1.00 96.44 101 ARG A C 1
ATOM 844 O O . ARG A 1 101 ? -15.105 3.762 20.007 1.00 96.44 101 ARG A O 1
ATOM 851 N N . GLN A 1 102 ? -13.872 2.390 18.729 1.00 96.00 102 GLN A N 1
ATOM 852 C CA . GLN A 1 102 ? -14.660 1.194 19.028 1.00 96.00 102 GLN A CA 1
ATOM 853 C C . GLN A 1 102 ? -14.602 0.832 20.522 1.00 96.00 102 GLN A C 1
ATOM 855 O O . GLN A 1 102 ? -15.638 0.572 21.132 1.00 96.00 102 GLN A O 1
ATOM 860 N N . ALA A 1 103 ? -13.417 0.887 21.135 1.00 96.25 103 ALA A N 1
ATOM 861 C CA . ALA A 1 103 ? -13.240 0.638 22.563 1.00 96.25 103 ALA A CA 1
ATOM 862 C C . ALA A 1 103 ? -13.981 1.670 23.434 1.00 96.25 103 ALA A C 1
ATOM 864 O O . ALA A 1 103 ? -14.637 1.297 24.407 1.00 96.25 103 ALA A O 1
ATOM 865 N N . GLN A 1 104 ? -13.949 2.955 23.062 1.00 97.00 104 GLN A N 1
ATOM 866 C CA . GLN A 1 104 ? -14.691 4.004 23.771 1.00 97.00 104 GLN A CA 1
ATOM 867 C C . GLN A 1 104 ? -16.207 3.793 23.714 1.00 97.00 104 GLN A C 1
ATOM 869 O O . GLN A 1 104 ? -16.895 4.026 24.710 1.00 97.00 104 GLN A O 1
ATOM 874 N N . LEU A 1 105 ? -16.744 3.360 22.569 1.00 97.19 105 LEU A N 1
ATOM 875 C CA . LEU A 1 105 ? -18.174 3.067 22.435 1.00 97.19 105 LEU A CA 1
ATOM 876 C C . LEU A 1 105 ? -18.595 1.912 23.348 1.00 97.19 105 LEU A C 1
ATOM 878 O O . LEU A 1 105 ? -19.582 2.044 24.069 1.00 97.19 105 LEU A O 1
ATOM 882 N N . LEU A 1 106 ? -17.809 0.832 23.383 1.00 97.19 106 LEU A N 1
ATOM 883 C CA . LEU A 1 106 ? -18.060 -0.304 24.274 1.00 97.19 106 LEU A CA 1
ATOM 884 C C . LEU A 1 106 ? -18.020 0.115 25.748 1.00 97.19 106 LEU A C 1
ATOM 886 O O . LEU A 1 106 ? -18.911 -0.237 26.519 1.00 97.19 106 LEU A O 1
ATOM 890 N N . GLN A 1 107 ? -17.039 0.935 26.133 1.00 96.44 107 GLN A N 1
ATOM 891 C CA . GLN A 1 107 ? -16.931 1.435 27.502 1.00 96.44 107 GLN A CA 1
ATOM 892 C C . GLN A 1 107 ? -18.139 2.298 27.897 1.00 96.44 107 GLN A C 1
ATOM 894 O O . GLN A 1 107 ? -18.665 2.157 29.003 1.00 96.44 107 GLN A O 1
ATOM 899 N N . LYS A 1 108 ? -18.607 3.176 26.999 1.00 96.31 108 LYS A N 1
ATOM 900 C CA . LYS A 1 108 ? -19.808 3.992 27.232 1.00 96.31 108 LYS A CA 1
ATOM 901 C C . LYS A 1 108 ? -21.061 3.131 27.359 1.00 96.31 108 LYS A C 1
ATOM 903 O O . LYS A 1 108 ? -21.875 3.379 28.245 1.00 96.31 108 LYS A O 1
ATOM 908 N N . GLU A 1 109 ? -21.205 2.106 26.524 1.00 96.56 109 GLU A N 1
ATOM 909 C CA . GLU A 1 109 ? -22.335 1.179 26.600 1.00 96.56 109 GLU A CA 1
ATOM 910 C C . GLU A 1 109 ? -22.344 0.413 27.933 1.00 96.56 109 GLU A C 1
ATOM 912 O O . GLU A 1 109 ? -23.386 0.298 28.582 1.00 96.56 109 GLU A O 1
ATOM 917 N N . GLU A 1 110 ? -21.185 -0.060 28.398 1.00 95.94 110 GLU A N 1
ATOM 918 C CA . GLU A 1 110 ? -21.062 -0.697 29.711 1.00 95.94 110 GLU A CA 1
ATOM 919 C C . GLU A 1 110 ? -21.390 0.256 30.865 1.00 95.94 110 GLU A C 1
ATOM 921 O O . GLU A 1 110 ? -22.072 -0.137 31.816 1.00 95.94 110 GLU A O 1
ATOM 926 N N . GLN A 1 111 ? -20.926 1.508 30.800 1.00 95.31 111 GLN A N 1
ATOM 927 C CA . GLN A 1 111 ? -21.248 2.527 31.802 1.00 95.31 111 GLN A CA 1
ATOM 928 C C . GLN A 1 111 ? -22.750 2.824 31.835 1.00 95.31 111 GLN A C 1
ATOM 930 O O . GLN A 1 111 ? -23.336 2.852 32.919 1.00 95.31 111 GLN A O 1
ATOM 935 N N . GLN A 1 112 ? -23.392 2.951 30.671 1.00 94.75 112 GLN A N 1
ATOM 936 C CA . GLN A 1 112 ? -24.834 3.166 30.584 1.00 94.75 112 GLN A CA 1
ATOM 937 C C . GLN A 1 112 ? -25.614 1.981 31.162 1.00 94.75 112 GLN A C 1
ATOM 939 O O . GLN A 1 112 ? -26.549 2.173 31.936 1.00 94.75 112 GLN A O 1
ATOM 944 N N . LYS A 1 113 ? -25.208 0.741 30.855 1.00 94.81 113 LYS A N 1
ATOM 945 C CA . LYS A 1 113 ? -25.825 -0.468 31.429 1.00 94.81 113 LYS A CA 1
ATOM 946 C C . LYS A 1 113 ? -25.719 -0.492 32.954 1.00 94.81 113 LYS A C 1
ATOM 948 O O . LYS A 1 113 ? -26.686 -0.854 33.624 1.00 94.81 113 LYS A O 1
ATOM 953 N N . LYS A 1 114 ? -24.572 -0.092 33.514 1.00 94.00 114 LYS A N 1
ATOM 954 C CA . LYS A 1 114 ? -24.373 -0.001 34.971 1.00 94.00 114 LYS A CA 1
ATOM 955 C C . LYS A 1 114 ? -25.269 1.067 35.600 1.00 94.00 114 LYS A C 1
ATOM 957 O O . LYS A 1 114 ? -25.898 0.781 36.615 1.00 94.00 114 LYS A O 1
ATOM 962 N N . MET A 1 115 ? -25.366 2.245 34.981 1.00 89.50 115 MET A N 1
ATOM 963 C CA . MET A 1 115 ? -26.227 3.337 35.446 1.00 89.50 115 MET A CA 1
ATOM 964 C C . MET A 1 115 ? -27.704 2.928 35.425 1.00 89.50 115 MET A C 1
ATOM 966 O O . MET A 1 115 ? -28.365 2.975 36.458 1.00 89.50 115 MET A O 1
ATOM 970 N N . ASN A 1 116 ? -28.185 2.392 34.301 1.00 91.44 116 ASN A N 1
ATOM 971 C CA . ASN A 1 116 ? -29.567 1.924 34.162 1.00 91.44 116 ASN A CA 1
ATOM 972 C C . ASN A 1 116 ? -29.902 0.813 35.174 1.00 91.44 116 ASN A C 1
ATOM 974 O O . ASN A 1 116 ? -31.003 0.772 35.721 1.00 91.44 116 ASN A O 1
ATOM 978 N N . LYS A 1 117 ? -28.954 -0.095 35.453 1.00 91.06 117 LYS A N 1
ATOM 979 C CA . LYS A 1 117 ? -29.127 -1.136 36.476 1.00 91.06 117 LYS A CA 1
ATOM 980 C C . LYS A 1 117 ? -29.255 -0.531 37.877 1.00 91.06 117 LYS A C 1
ATOM 982 O O . LYS A 1 117 ? -30.140 -0.932 38.628 1.00 91.06 117 LYS A O 1
ATOM 987 N N . GLN A 1 118 ? -28.408 0.440 38.219 1.00 85.88 118 GLN A N 1
ATOM 988 C CA . GLN A 1 118 ? -28.483 1.136 39.507 1.00 85.88 118 GLN A CA 1
ATOM 989 C C . GLN A 1 118 ? -29.791 1.920 39.664 1.00 85.88 118 GLN A C 1
ATOM 991 O O . GLN A 1 118 ? -30.402 1.873 40.731 1.00 85.88 118 GLN A O 1
ATOM 996 N N . GLU A 1 119 ? -30.261 2.593 38.614 1.00 85.31 119 GLU A N 1
ATOM 997 C CA . GLU A 1 119 ? -31.547 3.299 38.624 1.00 85.31 119 GLU A CA 1
ATOM 998 C C . GLU A 1 119 ? -32.727 2.338 38.813 1.00 85.31 119 GLU A C 1
ATOM 1000 O O . GLU A 1 119 ? -33.602 2.587 39.650 1.00 85.31 119 GLU A O 1
ATOM 1005 N N . ALA A 1 120 ? -32.725 1.199 38.113 1.00 83.88 120 ALA A N 1
ATOM 1006 C CA . ALA A 1 120 ? -33.746 0.163 38.270 1.00 83.88 120 ALA A CA 1
ATOM 1007 C C . ALA A 1 120 ? -33.774 -0.417 39.699 1.00 83.88 120 ALA A C 1
ATOM 1009 O O . ALA A 1 120 ? -34.848 -0.613 40.280 1.00 83.88 120 ALA A O 1
ATOM 1010 N N . GLU A 1 121 ? -32.606 -0.649 40.305 1.00 80.75 121 GLU A N 1
ATOM 1011 C CA . GLU A 1 121 ? -32.476 -1.121 41.691 1.00 80.75 121 GLU A CA 1
ATOM 1012 C C . GLU A 1 121 ? -32.867 -0.055 42.732 1.00 80.75 121 GLU A C 1
ATOM 1014 O O . GLU A 1 121 ? -33.388 -0.388 43.800 1.00 80.75 121 GLU A O 1
ATOM 1019 N N . CYS A 1 122 ? -32.636 1.229 42.447 1.00 75.88 122 CYS A N 1
ATOM 1020 C CA . CYS A 1 122 ? -33.015 2.334 43.327 1.00 75.88 122 CYS A CA 1
ATOM 1021 C C . CYS A 1 122 ? -34.537 2.555 43.322 1.00 75.88 122 CYS A C 1
ATOM 1023 O O . CYS A 1 122 ? -35.163 2.593 44.383 1.00 75.88 122 CYS A O 1
ATOM 1025 N N . SER A 1 123 ? -35.149 2.593 42.134 1.00 71.25 123 SER A N 1
ATOM 1026 C CA . SER A 1 123 ? -36.594 2.794 41.941 1.00 71.25 123 SER A CA 1
ATOM 1027 C C . SER A 1 123 ? -37.445 1.673 42.563 1.00 71.25 123 SER A C 1
ATOM 1029 O O . SER A 1 123 ? -38.479 1.911 43.195 1.00 71.25 123 SER A O 1
ATOM 1031 N N . SER A 1 124 ? -36.974 0.426 42.485 1.00 65.06 124 SER A N 1
ATOM 1032 C CA . SER A 1 124 ? -37.667 -0.724 43.084 1.00 65.06 124 SER A CA 1
ATOM 1033 C C . SER A 1 124 ? -37.641 -0.734 44.624 1.00 65.06 124 SER A C 1
ATOM 1035 O O . SER A 1 124 ? -38.538 -1.308 45.251 1.00 65.06 124 SER A O 1
ATOM 1037 N N . LYS A 1 125 ? -36.682 -0.047 45.265 1.00 61.03 125 LYS A N 1
ATOM 1038 C CA . LYS A 1 125 ? -36.638 0.119 46.732 1.00 61.03 125 LYS A CA 1
ATOM 1039 C C . LYS A 1 125 ? -37.607 1.191 47.238 1.00 61.03 125 LYS A C 1
ATOM 1041 O O . LYS A 1 125 ? -38.162 1.026 48.325 1.00 61.03 125 LYS A O 1
ATOM 1046 N N . THR A 1 126 ? -37.859 2.249 46.468 1.00 59.31 126 THR A N 1
ATOM 1047 C CA . THR A 1 126 ? -38.841 3.296 46.806 1.00 59.31 126 THR A CA 1
ATOM 1048 C C . THR A 1 126 ? -40.280 2.798 46.669 1.00 59.31 126 THR A C 1
ATOM 1050 O O . THR A 1 126 ? -41.102 3.083 47.538 1.00 59.31 126 THR A O 1
ATOM 1053 N N . ALA A 1 127 ? -40.578 1.958 45.670 1.00 56.97 127 ALA A N 1
ATOM 1054 C CA . ALA A 1 127 ? -41.913 1.376 45.482 1.00 56.97 127 ALA A CA 1
ATOM 1055 C C . ALA A 1 127 ? -42.359 0.445 46.634 1.00 56.97 127 ALA A C 1
ATOM 1057 O O . ALA A 1 127 ? -43.548 0.348 46.934 1.00 56.97 127 ALA A O 1
ATOM 1058 N N . ARG A 1 128 ? -41.421 -0.216 47.332 1.00 57.69 128 ARG A N 1
ATOM 1059 C CA . ARG A 1 128 ? -41.732 -1.115 48.463 1.00 57.69 128 ARG A CA 1
ATOM 1060 C C . ARG A 1 128 ? -42.047 -0.404 49.786 1.00 57.69 128 ARG A C 1
ATOM 1062 O O . ARG A 1 128 ? -42.603 -1.045 50.671 1.00 57.69 128 ARG A O 1
ATOM 1069 N N . LYS A 1 129 ? -41.737 0.889 49.941 1.00 59.03 129 LYS A N 1
ATOM 1070 C CA . LYS A 1 129 ? -41.995 1.639 51.191 1.00 59.03 129 LYS A CA 1
ATOM 1071 C C . LYS A 1 129 ? -43.379 2.307 51.266 1.00 59.03 129 LYS A C 1
ATOM 1073 O O . LYS A 1 129 ? -43.723 2.835 52.316 1.00 59.03 129 LYS A O 1
ATOM 1078 N N . GLY A 1 130 ? -44.179 2.275 50.197 1.00 56.31 130 GLY A N 1
ATOM 1079 C CA . GLY A 1 130 ? -45.454 3.006 50.111 1.00 56.31 130 GLY A CA 1
ATOM 1080 C C . GLY A 1 130 ? -46.716 2.272 50.585 1.00 56.31 130 GLY A C 1
ATOM 1081 O O . GLY A 1 130 ? -47.795 2.853 50.524 1.00 56.31 130 GLY A O 1
ATOM 1082 N N . LYS A 1 131 ? -46.639 1.013 51.038 1.00 59.19 131 LYS A N 1
ATOM 1083 C CA . LYS A 1 131 ? -47.831 0.247 51.448 1.00 59.19 131 LYS A CA 1
ATOM 1084 C C . LYS A 1 131 ? -47.963 0.230 52.974 1.00 59.19 131 LYS A C 1
ATOM 1086 O O . LYS A 1 131 ? -47.545 -0.718 53.630 1.00 59.19 131 LYS A O 1
ATOM 1091 N N . LEU A 1 132 ? -48.517 1.309 53.533 1.00 63.19 132 LEU A N 1
ATOM 1092 C CA . LEU A 1 132 ? -49.040 1.299 54.902 1.00 63.19 132 LEU A CA 1
ATOM 1093 C C . LEU A 1 132 ? -50.289 0.397 54.944 1.00 63.19 132 LEU A C 1
ATOM 1095 O O . LEU A 1 132 ? -51.159 0.553 54.082 1.00 63.19 132 LEU A O 1
ATOM 1099 N N . PRO A 1 133 ? -50.406 -0.536 55.907 1.00 58.66 133 PRO A N 1
ATOM 1100 C CA . PRO A 1 133 ? -51.632 -1.300 56.086 1.00 58.66 133 PRO A CA 1
ATOM 1101 C C . PRO A 1 133 ? -52.744 -0.340 56.517 1.00 58.66 133 PRO A C 1
ATOM 1103 O O . PRO A 1 133 ? -52.624 0.328 57.544 1.00 58.66 133 PRO A O 1
ATOM 1106 N N . GLN A 1 134 ? -53.819 -0.254 55.733 1.00 59.44 134 GLN A N 1
ATOM 1107 C CA . GLN A 1 134 ? -55.052 0.372 56.197 1.00 59.44 134 GLN A CA 1
ATOM 1108 C C . GLN A 1 134 ? -55.647 -0.528 57.281 1.00 59.44 134 GLN A C 1
ATOM 1110 O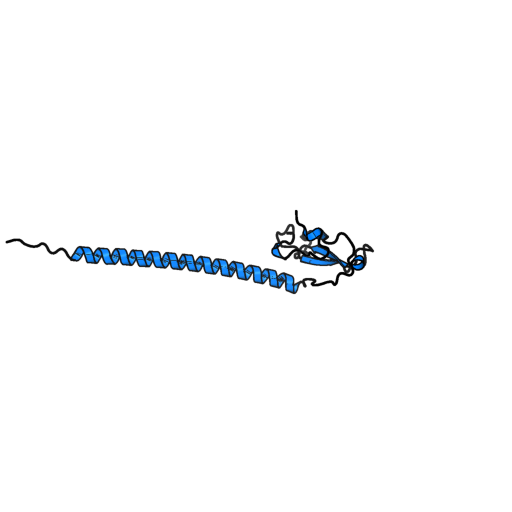 O . GLN A 1 134 ? -56.104 -1.633 56.999 1.00 59.44 134 GLN A O 1
ATOM 1115 N N . PHE A 1 135 ? -55.600 -0.056 58.524 1.00 56.53 135 PHE A N 1
ATOM 1116 C CA . PHE A 1 135 ? -56.387 -0.620 59.609 1.00 56.53 135 PHE A CA 1
ATOM 1117 C C . PHE A 1 135 ? -57.844 -0.210 59.388 1.00 56.53 135 PHE A C 1
ATOM 1119 O O . PHE A 1 135 ? -58.198 0.956 59.553 1.00 56.53 135 PHE A O 1
ATOM 1126 N N . THR A 1 136 ? -58.673 -1.157 58.958 1.00 59.25 136 THR A N 1
ATOM 1127 C CA . THR A 1 136 ? -60.132 -1.032 59.014 1.00 59.25 136 THR A CA 1
ATOM 1128 C C . THR A 1 136 ? -60.607 -1.326 60.430 1.00 59.25 136 THR A C 1
ATOM 1130 O O . THR A 1 136 ? -60.163 -2.301 61.040 1.00 59.25 136 THR A O 1
ATOM 1133 N N . GLN A 1 137 ? -61.453 -0.424 60.923 1.00 66.38 137 GLN A N 1
ATOM 1134 C CA . GLN A 1 137 ? -62.009 -0.362 62.272 1.00 66.38 137 GLN A CA 1
ATOM 1135 C C . GLN A 1 137 ? -63.178 -1.331 62.459 1.00 66.38 137 GLN A C 1
ATOM 1137 O O . GLN A 1 137 ? -63.893 -1.573 61.458 1.00 66.38 137 GLN A O 1
#

Organism: Setaria viridis (NCBI:txid4556)

Secondary structure (DSSP, 8-state):
--GGGTSTT-PPPGGGSPB-TTSSBPEEEE---S-STT-TT-EEEE-TT-SSSS-----EEE--SS-GGGTT--------HHHHHHHHHHHHHHHHHHHHHHHHHHHHHHHHHHHHHHHHHHHHH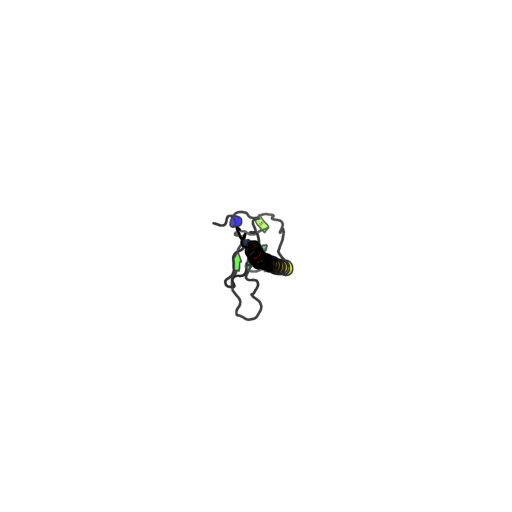HHTT--------

Foldseek 3Di:
DDCLLVVQPRPDPQVPADAFPVRHRWAKDFDCDPPPPQRHGWIKTAHPPPDDPVPGRGDIGTSHPHHPVVVVDDPPDRQDPVNRVVVVVVVVVVVVVVVVVVVVVVVVVVVVVVVVVVVVVVVVVVVVVPDDDPDDD

Sequence (137 aa):
MSSWRDEQNGIPPWNERPKCHCGFHAWLQVWEDRVPRGKKAYRYFKCPTIDDDFKACTFMEWIDTRPLEEVGIILVVLETKAQYYGRLEAAQDVKEEFKARQAQLLQKEEQQKKMNKQEAECSSKTARKGKLPQFTQ

Radius of gyration: 31.01 Å; chains: 1; bounding box: 84×24×89 Å

pLDDT: mean 74.02, std 14.69, range [40.47, 97.19]